Protein AF-A0A933R4X8-F1 (afdb_monomer)

Foldseek 3Di:
DWKKKAADDPVVRDIDIDDDLVVVLVVQVVCCCVVVVVDPDDSVNSSVRIDTDDDDPPDD

Solvent-accessible surface area (backbone atoms only — not comparable to full-atom values): 3786 Å² total; per-residue (Å²): 137,63,36,31,33,36,63,58,55,86,89,71,66,49,70,52,72,40,73,52,64,68,62,52,50,51,53,51,49,52,50,43,57,68,78,40,61,89,53,95,75,50,72,65,58,56,58,71,49,50,43,73,48,83,74,73,78,80,83,126

Secondary structure (DSSP, 8-state):
-PEEEEE--TTT--EEEES-HHHHHHHHHHHHHHHSTTS---HHHHHHH-EEE-------

pLDDT: mean 86.26, std 11.44, range [47.69, 95.19]

Radius of gyration: 12.73 Å; Cα contacts (8 Å, |Δi|>4): 68; chains: 1; bounding box: 28×30×29 Å

Structure (mmCIF, N/CA/C/O backbone):
data_AF-A0A933R4X8-F1
#
_entry.id   AF-A0A933R4X8-F1
#
loop_
_atom_site.group_PDB
_atom_site.id
_atom_site.type_symbol
_atom_site.label_atom_id
_atom_site.label_alt_id
_atom_site.label_comp_id
_atom_site.label_asym_id
_atom_site.label_entity_id
_atom_site.label_seq_id
_atom_site.pdbx_PDB_ins_code
_atom_site.Cartn_x
_atom_site.Cartn_y
_atom_site.Cartn_z
_atom_site.occupancy
_atom_site.B_iso_or_equiv
_atom_site.auth_seq_id
_atom_site.auth_comp_id
_atom_site.auth_asym_id
_atom_site.auth_atom_id
_atom_site.pdbx_PDB_model_num
ATOM 1 N N . MET A 1 1 ? -10.653 5.923 15.211 1.00 67.94 1 MET A N 1
ATOM 2 C CA . MET A 1 1 ? -10.316 5.056 14.058 1.00 67.94 1 MET A CA 1
ATOM 3 C C . MET A 1 1 ? -9.017 5.577 13.472 1.00 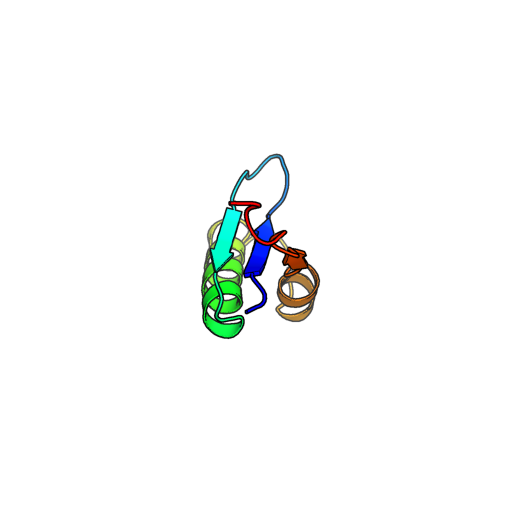67.94 1 MET A C 1
ATOM 5 O O . MET A 1 1 ? -8.828 6.783 13.499 1.00 67.94 1 MET A O 1
ATOM 9 N N . GLN A 1 2 ? -8.107 4.704 13.042 1.00 84.06 2 GLN A N 1
ATOM 10 C CA . GLN A 1 2 ? -6.814 5.105 12.474 1.00 84.06 2 GLN A CA 1
ATOM 11 C C . GLN A 1 2 ? -6.896 5.036 10.950 1.00 84.06 2 GLN A C 1
ATOM 13 O O . GLN A 1 2 ? -7.242 3.978 10.426 1.00 84.06 2 GLN A O 1
ATOM 18 N N . LEU A 1 3 ? -6.581 6.126 10.252 1.00 90.88 3 LEU A N 1
ATOM 19 C CA . LEU A 1 3 ? -6.534 6.127 8.794 1.00 90.88 3 LEU A CA 1
ATOM 20 C C . LEU A 1 3 ? -5.219 5.486 8.344 1.00 90.88 3 LEU A C 1
ATOM 22 O O . LEU A 1 3 ? -4.140 5.908 8.754 1.00 90.88 3 LEU A O 1
ATOM 26 N N . LYS A 1 4 ? -5.299 4.440 7.531 1.00 93.69 4 LYS A N 1
ATOM 27 C CA . LYS A 1 4 ? -4.148 3.824 6.874 1.00 93.69 4 LYS A CA 1
ATOM 28 C C . LYS A 1 4 ? -3.934 4.493 5.529 1.00 93.69 4 LYS A C 1
ATOM 30 O O . LYS A 1 4 ? -4.889 4.867 4.852 1.00 93.69 4 LYS A O 1
ATOM 35 N N . HIS A 1 5 ? -2.674 4.635 5.162 1.00 94.88 5 HIS A N 1
ATOM 36 C CA . HIS A 1 5 ? -2.254 5.324 3.959 1.00 94.88 5 HIS A CA 1
ATOM 37 C C . HIS A 1 5 ? -1.100 4.574 3.319 1.00 94.88 5 HIS A C 1
ATOM 39 O O . HIS A 1 5 ? -0.172 4.140 3.996 1.00 94.88 5 HIS A O 1
ATOM 45 N N . PHE A 1 6 ? -1.175 4.432 2.008 1.00 94.88 6 PHE A N 1
ATOM 46 C CA . PHE A 1 6 ? -0.085 3.972 1.176 1.00 94.88 6 PHE A CA 1
ATOM 47 C C . PHE A 1 6 ? 0.144 5.015 0.088 1.00 94.88 6 PHE A C 1
ATOM 49 O O . PHE A 1 6 ? -0.802 5.443 -0.580 1.00 94.88 6 PHE A O 1
ATOM 56 N N . GLU A 1 7 ? 1.403 5.383 -0.093 1.00 94.31 7 GLU A N 1
ATOM 57 C CA . GLU A 1 7 ? 1.876 6.223 -1.182 1.00 94.31 7 GLU A CA 1
ATOM 58 C C . GLU A 1 7 ? 3.019 5.480 -1.874 1.00 94.31 7 GLU A C 1
ATOM 60 O O . GLU A 1 7 ? 3.934 4.974 -1.220 1.00 94.31 7 GLU A O 1
ATOM 65 N N . CYS A 1 8 ? 2.917 5.345 -3.194 1.00 90.62 8 CYS A N 1
ATOM 66 C CA . CYS A 1 8 ? 3.995 4.819 -4.024 1.00 90.62 8 CYS A CA 1
ATOM 67 C C . CYS A 1 8 ? 5.051 5.917 -4.264 1.00 90.62 8 CYS A C 1
ATOM 69 O O . CYS A 1 8 ? 5.009 6.985 -3.665 1.00 90.62 8 CYS A O 1
ATOM 71 N N . ASP A 1 9 ? 6.014 5.695 -5.151 1.00 85.75 9 ASP A N 1
ATOM 72 C CA . ASP A 1 9 ? 7.044 6.692 -5.433 1.00 85.75 9 ASP A CA 1
ATOM 73 C C . ASP A 1 9 ? 6.460 7.965 -6.074 1.00 85.75 9 ASP A C 1
ATOM 75 O O . ASP A 1 9 ? 5.472 7.922 -6.813 1.00 85.75 9 ASP A O 1
ATOM 79 N N . THR A 1 10 ? 7.131 9.103 -5.882 1.00 83.12 10 THR A N 1
ATOM 80 C CA . THR A 1 10 ? 6.733 10.418 -6.429 1.00 83.12 10 THR A CA 1
ATOM 81 C C . THR A 1 10 ? 6.586 10.447 -7.950 1.00 83.12 10 THR A C 1
ATOM 83 O O . THR A 1 10 ? 5.831 11.256 -8.481 1.00 83.12 10 THR A O 1
ATOM 86 N N . VAL A 1 11 ? 7.282 9.558 -8.663 1.00 86.62 11 VAL A N 1
ATOM 87 C CA . VAL A 1 11 ? 7.150 9.398 -10.121 1.00 86.62 11 VAL A CA 1
ATOM 88 C C . VAL A 1 11 ? 5.852 8.676 -10.493 1.00 86.62 11 VAL A C 1
ATOM 90 O O . VAL A 1 11 ? 5.263 8.966 -11.530 1.00 86.62 11 VAL A O 1
ATOM 93 N N . CYS A 1 12 ? 5.408 7.737 -9.656 1.00 91.06 12 CYS A N 1
ATOM 94 C CA . CYS A 1 12 ? 4.181 6.980 -9.866 1.00 91.06 12 CYS A CA 1
ATOM 95 C C . CYS A 1 12 ? 2.946 7.795 -9.455 1.00 91.06 12 CYS A C 1
ATOM 97 O O . CYS A 1 12 ? 1.946 7.819 -10.170 1.00 91.06 12 CYS A O 1
ATOM 99 N N . GLY A 1 13 ? 3.018 8.473 -8.305 1.00 91.00 13 GLY A N 1
ATOM 100 C CA . GLY A 1 13 ? 1.929 9.299 -7.778 1.00 91.00 13 GLY A CA 1
ATOM 101 C C . GLY A 1 13 ? 0.695 8.509 -7.328 1.00 91.00 13 GLY A C 1
ATOM 102 O O . GLY A 1 13 ? -0.345 9.105 -7.053 1.00 91.00 13 GLY A O 1
ATOM 103 N N . PHE A 1 14 ? 0.778 7.175 -7.261 1.00 94.19 14 PHE A N 1
ATOM 104 C CA . PHE A 1 14 ? -0.316 6.345 -6.771 1.00 94.19 14 PHE A CA 1
ATOM 105 C C . PHE A 1 14 ? -0.455 6.465 -5.254 1.00 94.19 14 PHE A C 1
ATOM 107 O O . PHE A 1 14 ? 0.501 6.246 -4.508 1.00 94.19 14 PHE A O 1
ATOM 114 N N . MET A 1 15 ? -1.676 6.748 -4.810 1.00 94.38 15 MET A N 1
ATOM 115 C CA . MET A 1 15 ? -2.033 6.883 -3.406 1.00 94.38 15 MET A CA 1
ATOM 116 C C . MET A 1 15 ? -3.326 6.123 -3.120 1.00 94.38 15 MET A C 1
ATOM 118 O O . MET A 1 15 ? -4.282 6.195 -3.893 1.00 94.38 15 MET A O 1
ATOM 122 N N . VAL A 1 16 ? -3.386 5.451 -1.971 1.00 94.69 16 VAL A N 1
ATOM 123 C CA . VAL A 1 16 ? -4.632 4.897 -1.435 1.00 94.69 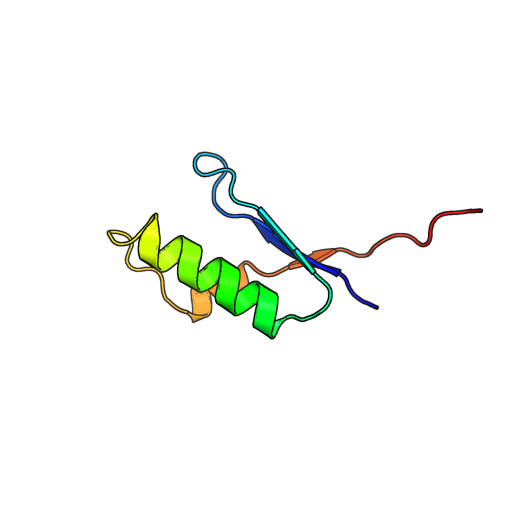16 VAL A CA 1
ATOM 124 C C . VAL A 1 16 ? -4.714 5.121 0.079 1.00 94.69 16 VAL A C 1
ATOM 126 O O . VAL A 1 16 ? -3.713 5.049 0.794 1.00 94.69 16 VAL A O 1
ATOM 129 N N . GLN A 1 17 ? -5.913 5.428 0.574 1.00 94.75 17 GLN A N 1
ATOM 130 C CA . GLN A 1 17 ? -6.197 5.662 1.991 1.00 94.75 17 GLN A CA 1
ATOM 131 C C . GLN A 1 17 ? -7.491 4.961 2.405 1.00 94.75 17 GLN A C 1
ATOM 133 O O . GLN A 1 17 ? -8.418 4.840 1.606 1.00 94.75 17 GLN A O 1
ATOM 138 N N . GLY A 1 18 ? -7.560 4.498 3.652 1.00 93.56 18 GLY A N 1
ATOM 139 C CA . GLY A 1 18 ? -8.735 3.801 4.174 1.00 93.56 18 GLY A CA 1
ATOM 140 C C . GLY A 1 18 ? -8.555 3.328 5.610 1.00 93.56 18 GLY A C 1
ATOM 141 O O . GLY A 1 18 ? -7.469 3.407 6.176 1.00 93.56 18 GLY A O 1
ATOM 142 N N . TYR A 1 19 ? -9.635 2.862 6.229 1.00 92.19 19 TYR A N 1
ATOM 143 C CA . TYR A 1 19 ? -9.616 2.431 7.632 1.00 92.19 19 TYR A CA 1
ATOM 144 C C . TYR A 1 19 ? -9.300 0.941 7.808 1.00 92.19 19 TYR A C 1
ATOM 146 O O . TYR A 1 19 ? -8.897 0.533 8.897 1.00 92.19 19 TYR A O 1
ATOM 154 N N . ASP A 1 20 ? -9.456 0.144 6.748 1.00 93.06 20 ASP A N 1
ATOM 155 C CA . ASP A 1 20 ? -9.125 -1.278 6.735 1.00 93.06 20 ASP A CA 1
ATOM 156 C C . ASP A 1 20 ? -7.717 -1.499 6.169 1.00 93.06 20 ASP A C 1
ATOM 158 O O . ASP A 1 20 ? -7.413 -1.136 5.033 1.00 93.06 20 ASP A O 1
ATOM 162 N N . ARG A 1 21 ? -6.822 -2.078 6.975 1.00 91.00 21 ARG A N 1
ATOM 163 C CA . ARG A 1 21 ? -5.428 -2.287 6.562 1.00 91.00 21 ARG A CA 1
ATOM 164 C C . ARG A 1 21 ? -5.313 -3.334 5.453 1.00 91.00 21 ARG A C 1
ATOM 166 O O . ARG A 1 21 ? -4.450 -3.186 4.589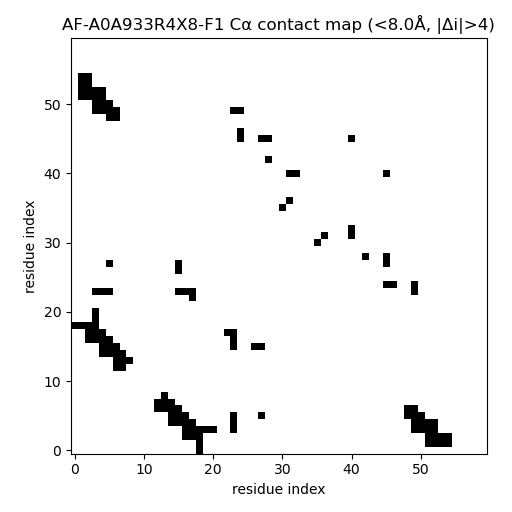 1.00 91.00 21 ARG A O 1
ATOM 173 N N . ASP A 1 22 ? -6.130 -4.381 5.489 1.00 92.94 22 ASP A N 1
ATOM 174 C CA . ASP A 1 22 ? -6.057 -5.494 4.545 1.00 92.94 22 ASP A CA 1
ATOM 175 C C . ASP A 1 22 ? -6.544 -5.080 3.152 1.00 92.94 22 ASP A C 1
ATOM 177 O O . ASP A 1 22 ? -5.953 -5.485 2.148 1.00 92.94 22 ASP A O 1
ATOM 181 N N . GLU A 1 23 ? -7.566 -4.227 3.067 1.00 94.38 23 GLU A N 1
ATOM 182 C CA . GLU A 1 23 ? -8.000 -3.618 1.807 1.00 94.38 23 GLU A CA 1
ATOM 183 C C . GLU A 1 23 ? -6.913 -2.719 1.213 1.00 94.38 23 GLU A C 1
ATOM 185 O O . GLU A 1 23 ? -6.567 -2.866 0.038 1.00 94.38 23 GLU A O 1
ATOM 190 N N . ILE A 1 24 ? -6.309 -1.851 2.029 1.00 95.06 24 ILE A N 1
ATOM 191 C CA . ILE A 1 24 ? -5.217 -0.969 1.593 1.00 95.06 24 ILE A CA 1
ATOM 192 C C . ILE A 1 24 ? -4.022 -1.773 1.095 1.00 95.06 24 ILE A C 1
ATOM 194 O O . ILE A 1 24 ? -3.490 -1.494 0.020 1.00 95.06 24 ILE A O 1
ATOM 198 N N . TYR A 1 25 ? -3.642 -2.817 1.826 1.00 94.75 25 TYR A N 1
ATOM 199 C CA . TYR A 1 25 ? -2.564 -3.707 1.425 1.00 94.75 25 TYR A CA 1
ATOM 200 C C . TYR A 1 25 ? -2.853 -4.427 0.102 1.00 94.75 25 TYR A C 1
ATOM 202 O O . TYR A 1 25 ? -1.972 -4.479 -0.758 1.00 94.75 25 TYR A O 1
ATOM 210 N N . LYS A 1 26 ? -4.073 -4.940 -0.109 1.00 95.00 26 LYS A N 1
ATOM 211 C CA . LYS A 1 26 ? -4.455 -5.588 -1.376 1.00 95.00 26 LYS A CA 1
ATOM 212 C C . LYS A 1 26 ? -4.356 -4.626 -2.555 1.00 95.00 26 LYS A C 1
ATOM 214 O O . LYS A 1 26 ? -3.786 -4.994 -3.579 1.00 95.00 26 LYS A O 1
ATOM 219 N N . ILE A 1 27 ? -4.873 -3.407 -2.403 1.00 95.19 27 ILE A N 1
ATOM 220 C CA . ILE A 1 27 ? -4.854 -2.383 -3.456 1.00 95.19 27 ILE A CA 1
ATOM 221 C C . ILE A 1 27 ? -3.413 -1.964 -3.778 1.00 95.19 27 ILE A C 1
ATOM 223 O O . ILE A 1 27 ? -3.025 -1.947 -4.945 1.00 95.19 27 ILE A O 1
ATOM 227 N N . ALA A 1 28 ? -2.603 -1.690 -2.753 1.00 94.00 28 ALA A N 1
ATOM 228 C CA . ALA A 1 28 ? -1.194 -1.339 -2.910 1.00 94.00 28 ALA A CA 1
ATOM 229 C C . ALA A 1 28 ? -0.399 -2.460 -3.598 1.00 94.00 28 ALA A C 1
ATOM 231 O O . ALA A 1 28 ? 0.343 -2.219 -4.548 1.00 94.00 28 ALA A O 1
ATOM 232 N N . THR A 1 29 ? -0.601 -3.706 -3.167 1.00 93.06 29 THR A N 1
ATOM 233 C CA . THR A 1 29 ? 0.086 -4.879 -3.722 1.00 93.06 29 THR A CA 1
ATOM 234 C C . THR A 1 29 ? -0.294 -5.123 -5.179 1.00 93.06 29 THR A C 1
ATOM 236 O O . THR A 1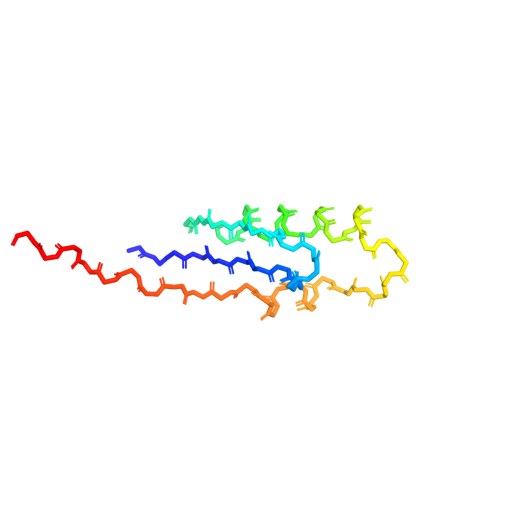 29 ? 0.578 -5.400 -6.000 1.00 93.06 29 THR A O 1
ATOM 239 N N . ASP A 1 30 ? -1.579 -5.011 -5.520 1.00 93.69 30 ASP A N 1
ATOM 240 C CA . ASP A 1 30 ? -2.058 -5.152 -6.897 1.00 93.69 30 ASP A CA 1
ATOM 241 C C . ASP A 1 30 ? -1.469 -4.067 -7.808 1.00 93.69 30 ASP A C 1
ATOM 243 O O . ASP A 1 30 ? -0.952 -4.376 -8.884 1.00 93.69 30 ASP A O 1
ATOM 247 N N . HIS A 1 31 ? -1.463 -2.814 -7.341 1.00 93.19 31 HIS A N 1
ATOM 248 C CA . HIS A 1 31 ? -0.856 -1.699 -8.058 1.00 93.19 31 HIS A CA 1
ATOM 249 C C . HIS A 1 31 ? 0.631 -1.950 -8.332 1.00 93.19 31 HIS A C 1
ATOM 251 O O . HIS A 1 31 ? 1.069 -1.852 -9.479 1.00 93.19 31 HIS A O 1
ATOM 257 N N . VAL A 1 32 ? 1.397 -2.309 -7.300 1.00 90.69 32 VAL A N 1
ATOM 258 C CA . VAL A 1 32 ? 2.839 -2.539 -7.412 1.00 90.69 32 VAL A CA 1
ATOM 259 C C . VAL A 1 32 ? 3.138 -3.712 -8.348 1.00 90.69 32 VAL A C 1
ATOM 261 O O . VAL A 1 32 ? 3.971 -3.584 -9.243 1.00 90.69 32 VAL A O 1
ATOM 264 N N . LYS A 1 33 ? 2.413 -4.830 -8.222 1.00 88.62 33 LYS A N 1
ATOM 265 C CA . LYS A 1 33 ? 2.603 -6.012 -9.082 1.00 88.62 33 LYS A CA 1
ATOM 266 C C . LYS A 1 33 ? 2.282 -5.734 -10.554 1.00 88.62 33 LYS A C 1
ATOM 268 O O . LYS A 1 33 ? 2.898 -6.343 -11.423 1.00 88.62 33 LYS A O 1
ATOM 273 N N . LYS A 1 34 ? 1.344 -4.827 -10.849 1.00 90.44 34 LYS A N 1
ATOM 274 C CA . LYS A 1 34 ? 0.956 -4.473 -12.227 1.00 90.44 34 LYS A CA 1
ATOM 275 C C . LYS A 1 34 ? 1.824 -3.373 -12.833 1.00 90.44 34 LYS A C 1
ATOM 277 O O . LYS A 1 34 ? 2.250 -3.502 -13.976 1.00 90.44 34 LYS A O 1
ATOM 282 N N . SER A 1 35 ? 2.076 -2.305 -12.083 1.00 89.81 35 SER A N 1
ATOM 283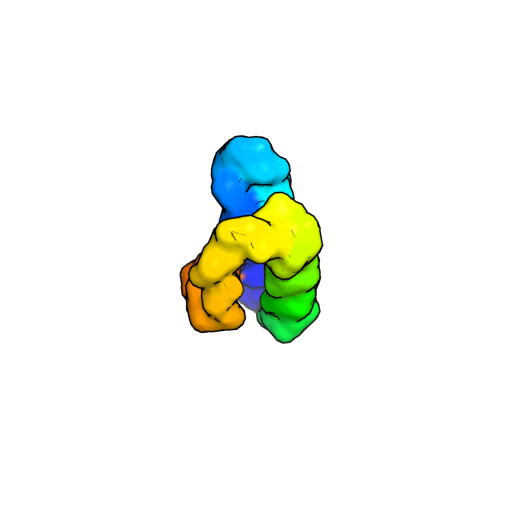 C CA . SER A 1 35 ? 2.742 -1.090 -12.578 1.00 89.81 35 SER A CA 1
ATOM 284 C C . SER A 1 35 ? 4.263 -1.146 -12.429 1.00 89.81 35 SER A C 1
ATOM 286 O O . SER A 1 35 ? 4.980 -0.501 -13.188 1.00 89.81 35 SER A O 1
ATOM 288 N N . HIS A 1 36 ? 4.760 -1.958 -11.491 1.00 86.81 36 HIS A N 1
ATOM 289 C CA . HIS A 1 36 ? 6.180 -2.121 -11.175 1.00 86.81 36 HIS A CA 1
ATOM 290 C C . HIS A 1 36 ? 6.611 -3.595 -11.277 1.00 86.81 36 HIS A C 1
ATOM 292 O O . HIS A 1 36 ? 7.459 -4.052 -10.519 1.00 86.81 36 HIS A O 1
ATOM 298 N N . 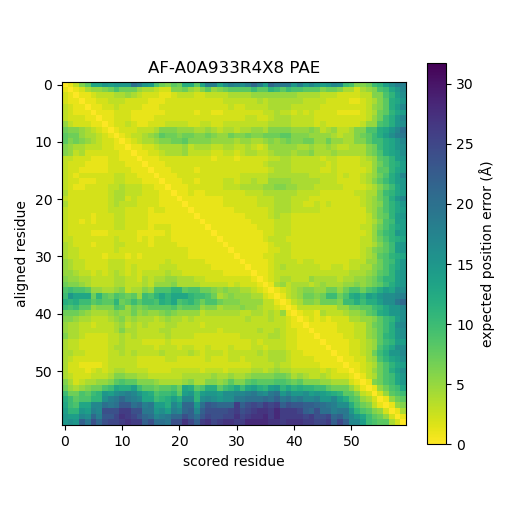ALA A 1 37 ? 6.049 -4.351 -12.230 1.00 78.0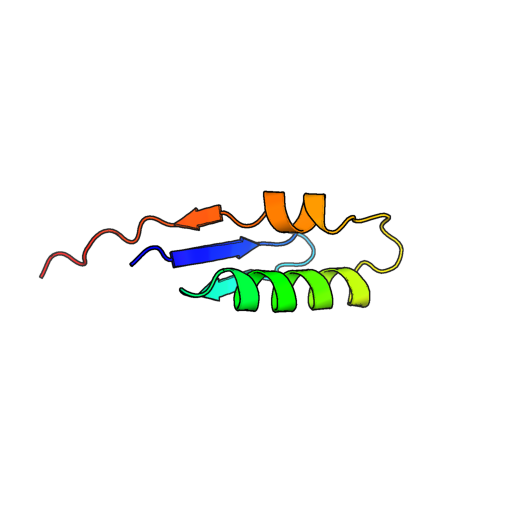6 37 ALA A N 1
ATOM 299 C CA . ALA A 1 37 ? 6.290 -5.792 -12.400 1.00 78.06 37 ALA A CA 1
ATOM 300 C C . ALA A 1 37 ? 7.772 -6.179 -12.598 1.00 78.06 37 ALA A C 1
ATOM 302 O O . ALA A 1 37 ? 8.168 -7.307 -12.320 1.00 78.06 37 ALA A O 1
ATOM 303 N N . SER A 1 38 ? 8.592 -5.254 -13.104 1.00 79.56 38 SER A N 1
ATOM 304 C CA . SER A 1 38 ? 10.039 -5.422 -13.287 1.00 79.56 38 SER A CA 1
ATOM 305 C C . SER A 1 38 ? 10.855 -5.142 -12.021 1.00 79.56 38 SER A C 1
ATOM 307 O O . SER A 1 38 ? 12.051 -5.437 -11.991 1.00 79.56 38 SER A O 1
ATOM 309 N N . ALA A 1 39 ? 10.238 -4.585 -10.979 1.00 74.00 39 ALA A N 1
ATOM 310 C CA . ALA A 1 39 ? 10.867 -4.374 -9.690 1.00 74.00 39 ALA A CA 1
ATOM 311 C C . ALA A 1 39 ? 10.675 -5.622 -8.818 1.00 74.00 39 ALA A C 1
ATOM 313 O O . ALA A 1 39 ? 9.576 -6.165 -8.711 1.00 74.00 39 ALA A O 1
ATOM 314 N N . ASN A 1 40 ? 11.749 -6.082 -8.174 1.00 82.56 40 ASN A N 1
ATOM 315 C CA . ASN A 1 40 ? 11.712 -7.222 -7.255 1.00 82.56 40 ASN A CA 1
ATOM 316 C C . ASN A 1 40 ? 11.101 -6.811 -5.903 1.00 82.56 40 ASN A C 1
ATOM 318 O O . ASN A 1 40 ? 11.778 -6.830 -4.875 1.00 82.56 40 ASN A O 1
ATOM 322 N N . ILE A 1 41 ? 9.850 -6.346 -5.922 1.00 83.69 41 ILE A N 1
ATOM 323 C CA . ILE A 1 41 ? 9.155 -5.836 -4.741 1.00 83.69 41 ILE A CA 1
ATOM 324 C C . ILE A 1 41 ? 8.472 -6.995 -4.026 1.00 83.69 41 ILE A C 1
ATOM 326 O O . ILE A 1 41 ? 7.641 -7.702 -4.599 1.00 83.69 41 ILE A O 1
ATOM 330 N N . THR A 1 42 ? 8.829 -7.183 -2.758 1.00 87.44 42 THR A N 1
ATOM 331 C CA . THR A 1 42 ? 8.229 -8.207 -1.905 1.00 87.44 42 THR A CA 1
ATOM 332 C C . THR A 1 42 ? 7.001 -7.668 -1.184 1.00 87.44 42 THR A C 1
ATOM 334 O O . THR A 1 42 ? 6.851 -6.467 -0.951 1.00 87.44 42 THR A O 1
ATOM 337 N N . ASP A 1 43 ? 6.124 -8.577 -0.774 1.00 87.38 43 ASP A N 1
ATOM 338 C CA . ASP A 1 43 ? 4.952 -8.247 0.033 1.00 87.38 43 ASP A CA 1
ATOM 339 C C . ASP A 1 43 ? 5.325 -7.549 1.362 1.00 87.38 43 ASP A C 1
ATOM 341 O O . ASP A 1 43 ? 4.615 -6.647 1.804 1.00 87.38 43 ASP A O 1
ATOM 345 N N . GLU A 1 44 ? 6.476 -7.883 1.958 1.00 88.88 44 GLU A N 1
ATOM 346 C CA . GLU A 1 44 ? 6.999 -7.218 3.163 1.00 88.88 44 GLU A CA 1
ATOM 347 C C . GLU A 1 44 ? 7.351 -5.745 2.915 1.00 88.88 44 GLU A C 1
ATOM 349 O O . GLU A 1 44 ? 7.064 -4.892 3.757 1.00 88.88 44 GLU A O 1
ATOM 354 N N . MET A 1 45 ? 7.914 -5.426 1.743 1.00 88.50 45 MET A N 1
ATOM 355 C CA . MET A 1 45 ? 8.210 -4.042 1.363 1.00 88.50 45 MET A CA 1
ATOM 356 C C . MET A 1 45 ? 6.922 -3.225 1.242 1.00 88.50 45 MET A C 1
ATOM 358 O O . MET A 1 45 ? 6.844 -2.128 1.787 1.00 88.50 45 MET A O 1
ATOM 362 N N . VAL A 1 46 ? 5.890 -3.774 0.590 1.00 90.12 46 VAL A N 1
ATOM 363 C CA . VAL A 1 46 ? 4.592 -3.093 0.445 1.00 90.12 46 VAL A CA 1
ATOM 364 C C . VAL A 1 46 ? 3.951 -2.852 1.811 1.00 90.12 46 VAL A C 1
ATOM 366 O O . VAL A 1 46 ? 3.459 -1.758 2.073 1.00 90.12 46 VAL A O 1
ATOM 369 N N . GLN A 1 47 ? 3.994 -3.835 2.716 1.00 90.31 47 GLN A N 1
ATOM 370 C CA . GLN A 1 47 ? 3.459 -3.667 4.069 1.00 90.31 47 GLN A CA 1
ATOM 371 C C . GLN A 1 47 ? 4.199 -2.602 4.883 1.00 90.31 47 GLN A C 1
ATOM 373 O O . GLN A 1 47 ? 3.554 -1.902 5.664 1.00 90.31 47 GLN A O 1
ATOM 378 N N . GLY A 1 48 ? 5.517 -2.480 4.708 1.00 90.94 48 GLY A N 1
ATOM 379 C CA . GLY A 1 48 ? 6.336 -1.467 5.377 1.00 90.94 48 GLY A CA 1
ATOM 380 C C . GLY A 1 48 ? 6.037 -0.033 4.930 1.00 90.94 48 GLY A C 1
ATOM 381 O O . GLY A 1 48 ? 6.274 0.899 5.693 1.00 90.94 48 GLY A O 1
ATOM 382 N N . LEU A 1 49 ? 5.478 0.143 3.729 1.00 90.44 49 LEU A N 1
ATOM 383 C CA . LEU A 1 49 ? 5.084 1.447 3.183 1.00 90.44 49 LEU A CA 1
ATOM 384 C C . LEU A 1 49 ? 3.691 1.903 3.645 1.00 90.44 49 LEU A C 1
ATOM 386 O O . LEU A 1 49 ? 3.336 3.066 3.461 1.00 90.44 49 LEU A O 1
ATOM 390 N N . ILE A 1 50 ? 2.894 1.015 4.250 1.00 92.75 50 ILE A N 1
ATOM 391 C CA . ILE A 1 50 ? 1.578 1.383 4.781 1.00 92.75 50 ILE A CA 1
ATOM 392 C C . ILE A 1 50 ? 1.773 2.111 6.107 1.00 92.75 50 ILE A C 1
ATOM 394 O O . ILE A 1 50 ? 2.047 1.504 7.145 1.00 92.75 50 ILE A O 1
ATOM 398 N N . THR A 1 51 ? 1.574 3.421 6.081 1.00 92.56 51 THR A N 1
ATOM 399 C CA . THR A 1 51 ? 1.653 4.280 7.256 1.00 92.56 51 THR A CA 1
ATOM 400 C C . THR A 1 51 ? 0.271 4.514 7.856 1.00 92.56 51 THR A C 1
ATOM 402 O O . THR A 1 51 ? -0.773 4.201 7.277 1.00 92.56 51 THR A O 1
ATOM 405 N N . THR A 1 52 ? 0.259 5.013 9.089 1.00 92.12 52 THR A N 1
ATOM 406 C CA . THR A 1 52 ? -0.965 5.468 9.745 1.00 92.12 52 THR A CA 1
ATOM 407 C C . THR A 1 52 ? -0.928 6.980 9.807 1.00 92.12 52 THR A C 1
ATOM 409 O O . THR A 1 52 ? 0.021 7.535 10.352 1.00 92.12 52 THR A O 1
ATOM 412 N N . ILE A 1 53 ? -1.956 7.623 9.269 1.00 86.44 53 ILE A N 1
ATOM 413 C CA . ILE A 1 53 ? -2.154 9.058 9.409 1.00 86.44 53 ILE A CA 1
ATOM 414 C C . ILE A 1 53 ? -3.040 9.265 10.633 1.00 86.44 53 ILE A C 1
ATOM 416 O O . ILE A 1 53 ? -4.158 8.743 10.717 1.00 86.44 53 ILE A O 1
ATOM 420 N N . GLU A 1 54 ? -2.525 10.017 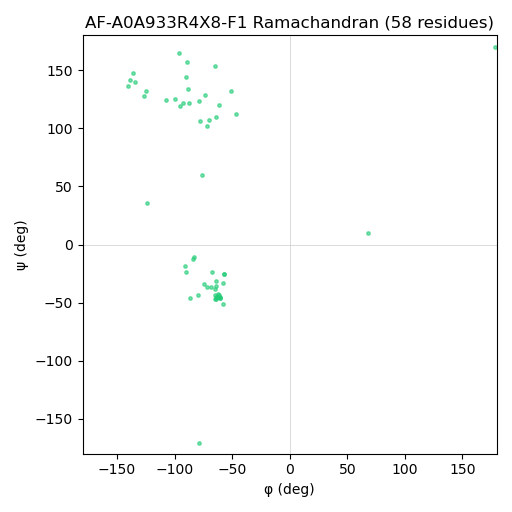11.599 1.00 74.38 54 GLU A N 1
ATOM 421 C CA . GLU A 1 54 ? -3.333 10.547 12.687 1.00 74.38 54 GLU A CA 1
ATOM 422 C C . GLU A 1 54 ? -4.212 11.650 12.102 1.00 74.38 54 GLU A C 1
ATOM 424 O O . GLU A 1 54 ? -3.753 12.749 11.809 1.00 74.38 54 GLU A O 1
ATOM 429 N N . THR A 1 55 ? -5.483 11.340 11.855 1.00 64.25 55 THR A N 1
ATOM 430 C CA . THR A 1 55 ? -6.461 12.375 11.529 1.00 64.25 55 THR A CA 1
ATOM 431 C C . THR A 1 55 ? -6.695 13.173 12.805 1.00 64.25 55 THR A C 1
ATOM 433 O O . THR A 1 55 ? -7.306 12.644 13.741 1.00 64.25 55 THR A O 1
ATOM 436 N N . GLU A 1 56 ? -6.189 14.407 12.876 1.00 64.25 56 GLU A N 1
ATOM 437 C CA . GLU A 1 56 ? -6.593 15.338 13.931 1.00 64.25 56 GLU A CA 1
ATOM 438 C C . GLU A 1 56 ? -8.130 15.388 13.956 1.00 64.25 56 GLU A C 1
ATOM 440 O O . GLU A 1 56 ? -8.752 15.458 12.890 1.00 64.25 56 GLU A O 1
ATOM 445 N N . PRO A 1 57 ? -8.780 15.281 15.130 1.00 56.69 57 PRO A N 1
ATOM 446 C CA . PRO A 1 57 ? -10.218 15.464 15.190 1.00 56.69 57 PRO A CA 1
ATOM 447 C C . PRO A 1 57 ? -10.507 16.888 14.721 1.00 56.69 57 PRO A C 1
ATOM 449 O O . PRO A 1 57 ? -10.007 17.841 15.316 1.00 56.69 57 PRO A O 1
ATOM 452 N N . GLU A 1 58 ? -11.282 17.020 13.643 1.00 55.97 58 GLU A N 1
ATOM 453 C CA . GLU A 1 58 ? -11.745 18.312 13.142 1.00 55.97 58 GLU A CA 1
ATOM 454 C C . GLU A 1 58 ? -12.286 19.128 14.326 1.00 55.97 58 GLU A C 1
ATOM 456 O O . GLU A 1 58 ? -13.272 18.746 14.966 1.00 55.97 58 GLU A O 1
ATOM 461 N N . SER A 1 59 ? -11.585 20.212 14.677 1.00 52.22 59 SER A N 1
ATOM 462 C CA . SER A 1 59 ? -12.065 21.159 15.680 1.00 52.22 59 SER A CA 1
ATOM 463 C C . SER A 1 59 ? -13.337 21.794 15.131 1.00 52.22 59 SER A C 1
ATOM 465 O O . SER A 1 59 ? -13.291 22.518 14.137 1.00 52.22 59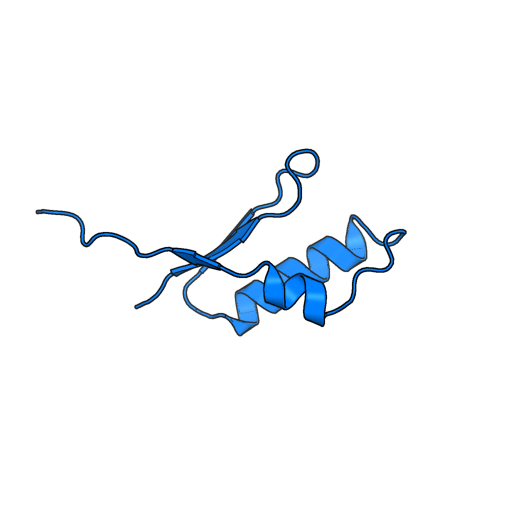 SER A O 1
ATOM 467 N N . LYS A 1 60 ? -14.466 21.437 15.748 1.00 47.69 60 LYS A N 1
ATOM 468 C CA . LYS A 1 60 ? -15.781 22.034 15.502 1.00 47.69 60 LYS A CA 1
ATOM 469 C C . LYS A 1 60 ? -15.821 23.507 15.880 1.00 47.69 60 LYS A C 1
ATOM 471 O O . LYS A 1 60 ? -15.190 23.860 16.902 1.00 47.69 60 LYS A O 1
#

Mean predicted aligned error: 5.48 Å

Sequence (60 aa):
MQLKHFECDTVCGFMVQGYDRDEIYKIATDHVKKSHASANITDEMVQGLITTIETEPESK